Protein AF-A0A6B1DH30-F1 (afdb_monomer)

Secondary structure (DSSP, 8-state):
-PPP-HHHHHHHHHHHHHHHHHHHHHHHHHHHHT-HHHHHHHHHHHHTT----------------SS--------------------------HHHHHHHHHTT-----------

Sequence (115 aa):
MPRADPAGDTLMDDQIMTRLARELAEAIGGAVSHNPGVEACREKARAAGYELRVSLEAEIGFGSRQGEVEEHDDGGAAQLAVTEPPVSPLEITPNDRRFLRALRIAAEEPAHPAE

Radius of gyration: 24.27 Å; Cα contacts (8 Å, |Δi|>4): 17; chains: 1; bounding box: 74×49×51 Å

Solvent-accessible surface area (backbone atoms only — not comparable to full-atom values): 7906 Å² total; per-residue (Å²): 131,88,78,81,60,70,72,63,56,56,59,51,50,52,52,52,50,53,51,50,48,50,54,51,52,51,51,49,54,51,53,54,73,70,29,68,68,54,53,54,50,40,50,52,33,43,76,73,74,40,89,72,82,89,82,86,88,79,90,80,87,84,79,83,88,78,82,73,96,67,88,76,89,72,89,82,74,90,72,92,62,99,62,89,70,83,85,68,78,81,80,81,46,79,64,51,60,51,51,34,56,74,69,68,56,74,87,74,75,83,81,72,81,85,127

Mean predicted aligned error: 18.72 Å

Foldseek 3Di:
DDDDDPVVVVVVVVVVQVVVVVVVVVVVVVCLVPPVVNVVVQVVCVVVVHHDDDDDDDDDDDDDPPDDPDDPPPDDDPDPDPDDD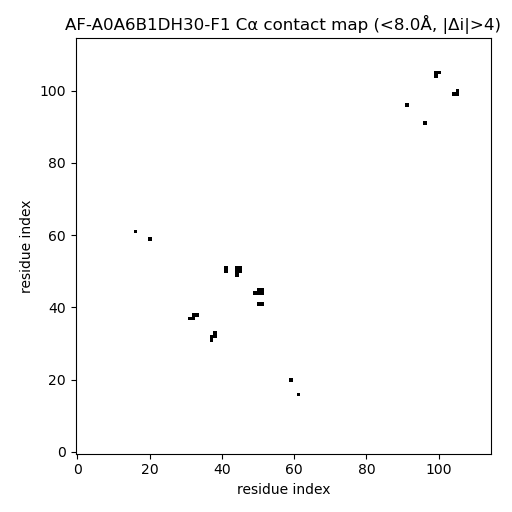PPDPDDQDPVNVVVCVVVVNDPDDPPDPDD

pLDDT: mean 71.81, std 17.26, range [39.0, 94.12]

Structure 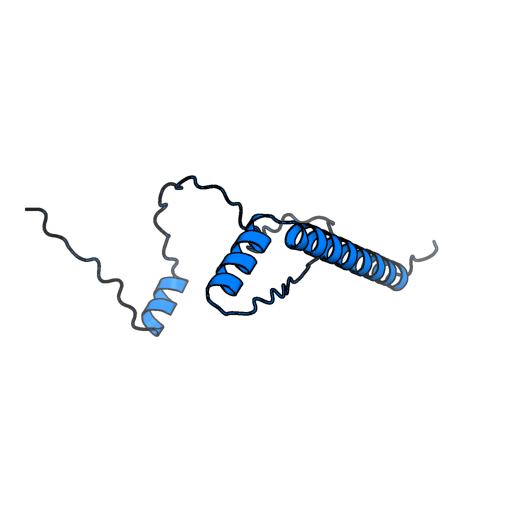(mmCIF, N/CA/C/O backbone):
data_AF-A0A6B1DH30-F1
#
_entry.id   AF-A0A6B1DH30-F1
#
loop_
_atom_site.group_PDB
_atom_site.id
_atom_site.type_symbol
_atom_site.label_atom_id
_atom_site.label_alt_id
_atom_site.label_comp_id
_atom_site.label_asym_id
_atom_site.label_entity_id
_atom_site.label_seq_id
_atom_site.pdbx_PDB_ins_code
_atom_site.Cartn_x
_atom_site.Cartn_y
_atom_site.Cartn_z
_atom_site.occupancy
_atom_site.B_iso_or_equiv
_atom_site.auth_seq_id
_atom_site.auth_comp_id
_atom_site.auth_asym_id
_atom_site.auth_atom_id
_atom_site.pdbx_PDB_model_num
ATOM 1 N N . MET A 1 1 ? 37.947 0.600 -31.479 1.00 45.50 1 MET A N 1
ATOM 2 C CA . MET A 1 1 ? 36.600 0.330 -30.942 1.00 45.50 1 MET A CA 1
ATOM 3 C C . MET A 1 1 ? 36.718 0.314 -29.422 1.00 45.50 1 MET A C 1
ATOM 5 O O . MET A 1 1 ? 37.262 -0.660 -28.911 1.00 45.50 1 MET A O 1
ATOM 9 N N . PRO A 1 2 ? 36.370 1.395 -28.703 1.00 54.56 2 PRO A N 1
ATOM 10 C CA . PRO A 1 2 ? 36.304 1.341 -27.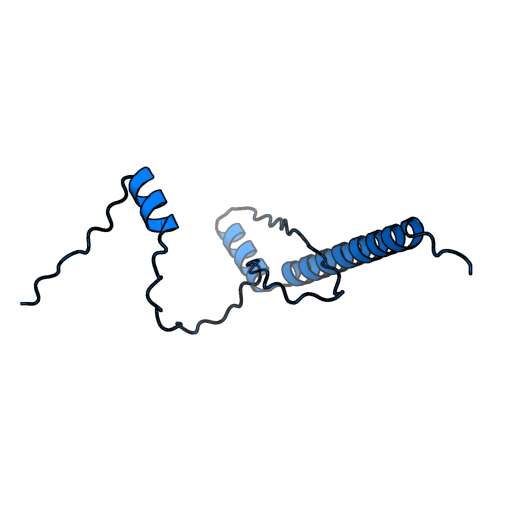244 1.00 54.56 2 PRO A CA 1
ATOM 11 C C . PRO A 1 2 ? 35.193 0.355 -26.853 1.00 54.56 2 PRO A C 1
ATOM 13 O O . PRO A 1 2 ? 34.079 0.449 -27.365 1.00 54.56 2 PRO A O 1
ATOM 16 N N . ARG A 1 3 ? 35.523 -0.644 -26.028 1.00 56.41 3 ARG A N 1
ATOM 17 C CA . ARG A 1 3 ? 34.533 -1.559 -25.448 1.00 56.41 3 ARG A CA 1
ATOM 18 C C . ARG A 1 3 ? 33.706 -0.732 -24.467 1.00 56.41 3 ARG A C 1
ATOM 20 O O . ARG A 1 3 ? 34.285 -0.144 -23.562 1.00 56.41 3 ARG A O 1
ATOM 27 N N . ALA A 1 4 ? 32.396 -0.643 -24.683 1.00 61.25 4 ALA A N 1
ATOM 28 C CA . ALA A 1 4 ? 31.485 -0.145 -23.662 1.00 61.25 4 ALA A CA 1
ATOM 29 C C . ALA A 1 4 ? 31.618 -1.070 -22.446 1.00 61.25 4 ALA A C 1
ATOM 31 O O . ALA A 1 4 ? 31.466 -2.286 -22.586 1.00 61.25 4 ALA A O 1
ATOM 32 N N . ASP A 1 5 ? 31.994 -0.514 -21.297 1.00 58.72 5 ASP A N 1
ATOM 33 C CA . ASP A 1 5 ? 32.088 -1.267 -20.052 1.00 58.72 5 ASP A CA 1
ATOM 34 C C . ASP A 1 5 ? 30.668 -1.619 -19.585 1.00 58.72 5 ASP A C 1
ATOM 36 O O . ASP A 1 5 ? 29.914 -0.713 -19.222 1.00 58.72 5 ASP A O 1
ATOM 40 N N . PRO A 1 6 ? 30.279 -2.908 -19.553 1.00 59.75 6 PRO A N 1
ATOM 41 C CA . PRO A 1 6 ? 28.915 -3.306 -19.196 1.00 59.75 6 PRO A CA 1
ATOM 42 C C . PRO A 1 6 ? 28.568 -2.960 -17.741 1.00 59.75 6 PRO A C 1
ATOM 44 O O . PRO A 1 6 ? 27.405 -2.780 -17.411 1.00 59.75 6 PRO A O 1
ATOM 47 N N . ALA A 1 7 ? 29.574 -2.810 -16.873 1.00 59.66 7 ALA A N 1
ATOM 48 C CA . ALA A 1 7 ? 29.378 -2.445 -15.472 1.00 59.66 7 ALA A CA 1
ATOM 49 C C . ALA A 1 7 ? 28.939 -0.981 -15.272 1.00 59.66 7 ALA A C 1
ATOM 51 O O . ALA A 1 7 ? 28.325 -0.668 -14.256 1.00 59.66 7 ALA A O 1
ATOM 52 N N . GLY A 1 8 ? 29.260 -0.084 -16.213 1.00 60.47 8 GLY A N 1
ATOM 53 C CA . GLY A 1 8 ? 28.855 1.323 -16.130 1.00 60.47 8 GLY A CA 1
ATOM 54 C C . GLY A 1 8 ? 27.372 1.535 -16.438 1.00 60.47 8 GLY A C 1
ATOM 55 O O . GLY A 1 8 ? 26.738 2.379 -15.814 1.00 60.47 8 GLY A O 1
ATOM 56 N N . ASP A 1 9 ? 26.828 0.734 -17.354 1.00 62.56 9 ASP A N 1
ATOM 57 C CA . ASP A 1 9 ? 25.444 0.831 -17.836 1.00 62.56 9 ASP A CA 1
ATOM 58 C C . ASP A 1 9 ? 24.455 0.307 -16.780 1.00 62.56 9 ASP A C 1
ATOM 60 O O . ASP A 1 9 ? 23.525 1.001 -16.377 1.00 62.56 9 ASP A O 1
ATOM 64 N N . THR A 1 10 ? 24.744 -0.862 -16.194 1.00 66.25 10 THR A N 1
ATOM 65 C CA . THR A 1 10 ? 23.884 -1.486 -15.172 1.00 66.25 10 THR A CA 1
ATOM 66 C C . THR A 1 10 ? 23.778 -0.648 -13.894 1.00 66.25 10 THR A C 1
ATOM 68 O O . THR A 1 10 ? 22.713 -0.554 -13.291 1.00 66.25 10 THR A O 1
ATOM 71 N N . LEU A 1 11 ? 24.865 0.019 -13.487 1.00 68.44 11 LEU A N 1
ATOM 72 C CA . LEU A 1 11 ? 24.860 0.874 -12.295 1.00 68.44 11 LEU A CA 1
ATOM 73 C C . LEU A 1 11 ? 24.052 2.168 -12.503 1.00 68.44 11 LEU A C 1
ATOM 75 O O . LEU A 1 11 ? 23.586 2.776 -11.536 1.00 68.44 11 LEU A O 1
ATOM 79 N N . MET A 1 12 ? 23.936 2.630 -13.752 1.00 69.69 12 MET A N 1
ATOM 80 C CA . MET A 1 12 ? 23.103 3.773 -14.127 1.00 69.69 12 MET A CA 1
ATOM 81 C C . MET A 1 12 ? 21.627 3.382 -14.181 1.00 69.69 12 MET A C 1
ATOM 83 O O . MET A 1 12 ? 20.800 4.127 -13.651 1.00 69.69 12 MET A O 1
ATOM 87 N N . ASP A 1 13 ? 21.311 2.198 -14.701 1.00 80.31 13 ASP A N 1
ATOM 88 C CA . ASP A 1 13 ? 19.953 1.654 -14.677 1.00 80.31 13 ASP A CA 1
ATOM 89 C C . ASP A 1 13 ? 19.441 1.468 -13.243 1.00 80.31 13 ASP A C 1
ATOM 91 O O . ASP A 1 13 ? 18.360 1.956 -12.916 1.00 80.31 13 ASP A O 1
ATOM 95 N N . ASP A 1 14 ? 20.242 0.893 -12.340 1.00 82.81 14 ASP A N 1
ATOM 96 C CA . ASP A 1 14 ? 19.866 0.727 -10.927 1.00 82.81 14 ASP A CA 1
ATOM 97 C C . ASP A 1 14 ? 19.536 2.060 -10.234 1.00 82.81 14 ASP A C 1
ATOM 99 O O . ASP A 1 14 ? 18.581 2.161 -9.454 1.00 82.81 14 ASP A O 1
ATOM 103 N N . GLN A 1 15 ? 20.295 3.119 -10.531 1.00 85.88 15 GLN A N 1
ATOM 104 C CA . GLN A 1 15 ? 20.036 4.455 -9.984 1.00 85.88 15 GLN A CA 1
ATOM 105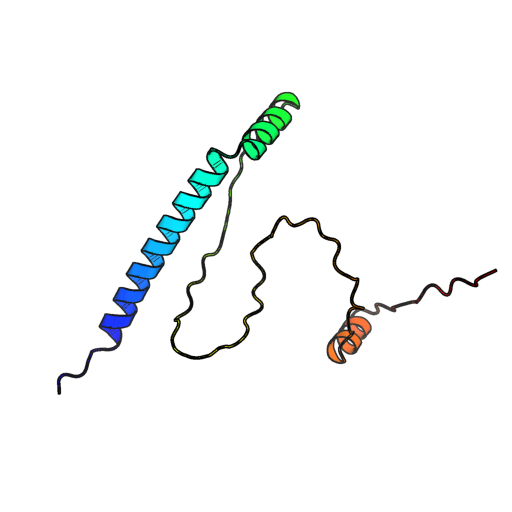 C C . GLN A 1 15 ? 18.730 5.052 -10.517 1.00 85.88 15 GLN A C 1
ATOM 107 O O . GLN A 1 15 ? 17.983 5.681 -9.759 1.00 85.88 15 GLN A O 1
ATOM 112 N N . ILE A 1 16 ? 18.435 4.851 -11.802 1.00 87.50 16 ILE A N 1
ATOM 113 C CA . ILE A 1 16 ? 17.182 5.297 -12.419 1.00 87.50 16 ILE A CA 1
ATOM 114 C C . ILE A 1 16 ? 15.999 4.518 -11.835 1.00 87.50 16 ILE A C 1
ATOM 116 O O . ILE A 1 16 ? 15.011 5.135 -11.436 1.00 87.50 16 ILE A O 1
ATOM 120 N N . MET A 1 17 ? 16.115 3.195 -11.711 1.00 87.31 17 MET A N 1
ATOM 121 C CA . MET A 1 17 ? 15.089 2.327 -11.124 1.00 87.31 17 MET A CA 1
ATOM 122 C C . MET A 1 17 ? 14.800 2.706 -9.670 1.00 87.31 17 MET A C 1
ATOM 124 O O . MET A 1 17 ? 13.649 2.924 -9.298 1.00 87.31 17 MET A O 1
ATOM 128 N N . THR A 1 18 ? 15.842 2.902 -8.861 1.00 88.06 18 THR A N 1
ATOM 129 C CA . THR A 1 18 ? 15.690 3.337 -7.463 1.00 88.06 18 THR A CA 1
ATOM 130 C C . THR A 1 18 ? 14.972 4.684 -7.368 1.00 88.06 18 THR A C 1
ATOM 132 O O . THR A 1 18 ? 14.090 4.879 -6.526 1.00 88.06 18 THR A O 1
ATOM 135 N N . ARG A 1 19 ? 15.322 5.631 -8.247 1.00 89.81 19 ARG A N 1
ATOM 136 C CA . ARG A 1 19 ? 14.662 6.936 -8.295 1.00 89.81 19 ARG A CA 1
ATOM 137 C C . ARG A 1 19 ? 13.189 6.806 -8.677 1.00 89.81 19 ARG A C 1
ATOM 139 O O . ARG A 1 19 ? 12.353 7.430 -8.027 1.00 89.81 19 ARG A O 1
ATOM 146 N N . LEU A 1 20 ? 12.879 5.997 -9.687 1.00 89.31 20 LEU A N 1
ATOM 147 C CA . LEU A 1 20 ? 11.516 5.786 -10.161 1.00 89.31 20 LEU A CA 1
ATOM 148 C C . LEU A 1 20 ? 10.651 5.083 -9.106 1.00 89.31 20 LEU A C 1
ATOM 150 O O . LEU A 1 20 ? 9.512 5.488 -8.893 1.00 89.31 20 LEU A O 1
ATOM 154 N N . ALA A 1 21 ? 11.201 4.098 -8.387 1.00 88.56 21 ALA A N 1
ATOM 155 C CA . ALA A 1 21 ? 10.501 3.445 -7.278 1.00 88.56 21 ALA A CA 1
ATOM 156 C C . ALA A 1 21 ? 10.138 4.453 -6.193 1.00 88.56 21 ALA A C 1
ATOM 158 O O . ALA A 1 21 ? 9.009 4.467 -5.708 1.00 88.56 21 ALA A O 1
ATOM 159 N N . ARG A 1 22 ? 11.079 5.332 -5.836 1.00 89.00 22 ARG A N 1
ATOM 160 C CA . ARG A 1 22 ? 10.827 6.371 -4.840 1.00 89.00 22 ARG A CA 1
ATOM 161 C C . ARG A 1 22 ? 9.753 7.357 -5.297 1.00 89.00 22 ARG A C 1
ATOM 163 O O . ARG A 1 22 ? 8.866 7.672 -4.513 1.00 89.00 22 ARG A O 1
ATOM 170 N N . GLU A 1 23 ? 9.826 7.833 -6.539 1.00 91.06 23 GLU A N 1
ATOM 171 C CA . GLU A 1 23 ? 8.823 8.750 -7.098 1.00 91.06 23 GLU A CA 1
ATOM 172 C C . GLU A 1 23 ? 7.428 8.099 -7.131 1.00 91.06 23 GLU A C 1
ATOM 174 O O . GLU A 1 23 ? 6.442 8.736 -6.760 1.00 91.06 23 GLU A O 1
ATOM 179 N N . LEU A 1 24 ? 7.339 6.811 -7.480 1.00 89.06 24 LEU A N 1
ATOM 180 C CA . LEU A 1 24 ? 6.084 6.061 -7.443 1.00 89.06 24 LEU A CA 1
ATOM 181 C C . LEU A 1 24 ? 5.551 5.896 -6.012 1.00 89.06 24 LEU A C 1
ATOM 183 O O . LEU A 1 24 ? 4.369 6.136 -5.768 1.00 89.06 24 LEU A O 1
ATOM 187 N N . ALA A 1 25 ? 6.409 5.531 -5.058 1.00 86.38 25 ALA A N 1
ATOM 188 C CA . ALA A 1 25 ? 6.030 5.398 -3.653 1.00 86.38 25 ALA A CA 1
ATOM 189 C C . ALA A 1 25 ? 5.509 6.723 -3.071 1.00 86.38 25 ALA A C 1
ATOM 191 O O . ALA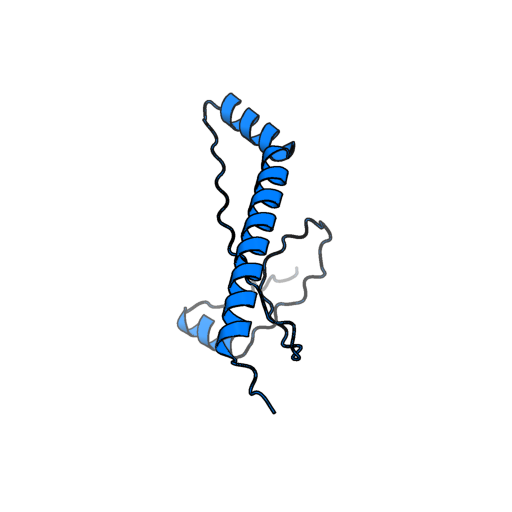 A 1 25 ? 4.494 6.739 -2.373 1.00 86.38 25 ALA A O 1
ATOM 192 N N . GLU A 1 26 ? 6.159 7.843 -3.395 1.00 87.81 26 GLU A N 1
ATOM 193 C CA . GLU A 1 26 ? 5.713 9.176 -2.985 1.00 87.81 26 GLU A CA 1
ATOM 194 C C . GLU A 1 26 ? 4.362 9.540 -3.617 1.00 87.81 26 GLU A C 1
ATOM 196 O O . GLU A 1 26 ? 3.461 10.006 -2.917 1.00 87.81 26 GLU A O 1
ATOM 201 N N . ALA A 1 27 ? 4.176 9.258 -4.910 1.00 89.75 27 ALA A 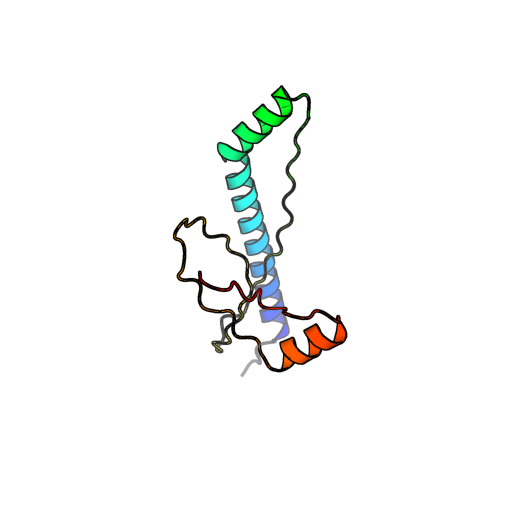N 1
ATOM 202 C CA . ALA A 1 27 ? 2.910 9.494 -5.598 1.00 89.75 27 ALA A CA 1
ATOM 203 C C . ALA A 1 27 ? 1.757 8.673 -4.994 1.00 89.75 27 ALA A C 1
ATOM 205 O O . ALA A 1 27 ? 0.671 9.212 -4.774 1.00 89.75 27 ALA A O 1
ATOM 206 N N . ILE A 1 28 ? 1.991 7.396 -4.672 1.00 87.31 28 ILE A N 1
ATOM 207 C CA . ILE A 1 28 ? 1.001 6.533 -4.013 1.00 87.31 28 ILE A CA 1
ATOM 208 C C . ILE A 1 28 ? 0.693 7.051 -2.606 1.00 87.31 28 ILE A C 1
ATOM 210 O O . ILE A 1 28 ? -0.477 7.198 -2.252 1.00 87.31 28 ILE A O 1
ATOM 214 N N . GLY A 1 29 ? 1.715 7.387 -1.812 1.00 85.62 29 GLY A N 1
ATOM 215 C CA . GLY A 1 29 ? 1.523 7.970 -0.482 1.00 85.62 29 GLY A CA 1
ATOM 216 C C . GLY A 1 29 ? 0.713 9.271 -0.533 1.00 85.62 29 GLY A C 1
ATOM 217 O O . GLY A 1 29 ? -0.222 9.464 0.251 1.00 85.62 29 GLY A O 1
ATOM 218 N N . GLY A 1 30 ? 1.000 10.132 -1.510 1.00 86.25 30 GLY A N 1
ATOM 219 C CA . GLY A 1 30 ? 0.225 11.337 -1.797 1.00 86.25 30 GLY A CA 1
ATOM 220 C C . GLY A 1 30 ? -1.229 11.025 -2.161 1.00 86.25 30 GLY A C 1
ATOM 221 O O . GLY A 1 30 ? -2.149 11.591 -1.576 1.00 86.25 30 GLY A O 1
ATOM 222 N N . ALA A 1 31 ? -1.461 10.083 -3.072 1.00 87.44 31 ALA A N 1
ATOM 223 C CA . ALA A 1 31 ? -2.805 9.705 -3.500 1.00 87.44 31 ALA A CA 1
ATOM 224 C C . ALA A 1 31 ? -3.649 9.112 -2.357 1.00 87.44 31 ALA A C 1
ATOM 226 O O . ALA A 1 31 ? -4.817 9.467 -2.207 1.00 87.44 31 ALA A O 1
ATOM 227 N N . VAL A 1 32 ? -3.061 8.243 -1.529 1.00 85.69 32 VAL A N 1
ATOM 228 C CA . VAL A 1 32 ? -3.738 7.598 -0.391 1.00 85.69 32 VAL A CA 1
ATOM 229 C C . VAL A 1 32 ? -4.038 8.603 0.723 1.00 85.69 32 VAL A C 1
ATOM 231 O O . VAL A 1 32 ? -5.135 8.585 1.278 1.00 85.69 32 VAL A O 1
ATOM 234 N N . SER A 1 33 ? -3.103 9.507 1.032 1.00 82.69 33 SER A N 1
ATOM 235 C CA . SER A 1 33 ? -3.283 10.525 2.083 1.00 82.69 33 SER A CA 1
ATOM 236 C C . SER A 1 33 ? -4.378 11.547 1.772 1.00 82.69 33 SER A C 1
ATOM 238 O O . SER A 1 33 ? -5.013 12.044 2.696 1.00 82.69 33 SER A O 1
ATOM 240 N N . HIS A 1 34 ? -4.638 11.827 0.493 1.00 82.50 34 HIS A N 1
ATOM 241 C CA . HIS A 1 34 ? -5.718 12.722 0.063 1.00 82.50 34 HIS A CA 1
ATOM 242 C C . HIS A 1 34 ? -6.987 11.967 -0.356 1.00 82.50 34 HIS A C 1
ATOM 244 O O . HIS A 1 34 ? -7.932 12.577 -0.861 1.00 82.50 34 HIS A O 1
ATOM 250 N N . ASN A 1 35 ? -7.030 10.642 -0.182 1.00 88.25 35 ASN A N 1
ATOM 251 C CA . ASN A 1 35 ? -8.169 9.855 -0.620 1.00 88.25 35 ASN A CA 1
ATOM 252 C C . ASN A 1 35 ? -9.360 10.035 0.346 1.00 88.25 35 ASN A C 1
ATOM 254 O O . ASN A 1 35 ? -9.258 9.675 1.524 1.00 88.25 35 ASN A O 1
ATOM 258 N N . PRO A 1 36 ? -10.525 10.510 -0.133 1.00 87.12 36 PRO A N 1
ATOM 259 C CA . PRO A 1 36 ? -11.684 10.748 0.728 1.00 87.12 36 PRO A CA 1
ATOM 260 C C . PRO A 1 36 ? -12.241 9.460 1.357 1.00 87.12 36 PRO A C 1
ATOM 262 O O . PRO A 1 36 ? -12.836 9.506 2.432 1.00 87.12 36 PRO A O 1
ATOM 265 N N . GLY A 1 37 ? -12.033 8.298 0.728 1.00 89.06 37 GLY A N 1
ATOM 266 C CA . GLY A 1 37 ? -12.426 7.004 1.284 1.00 89.06 37 GLY A CA 1
ATOM 267 C C . GLY A 1 37 ? -11.593 6.608 2.505 1.00 89.06 37 GLY A C 1
ATOM 268 O O . GLY A 1 37 ? -12.145 6.120 3.492 1.00 89.06 37 GLY A O 1
ATOM 269 N N . VAL A 1 38 ? -10.284 6.874 2.472 1.00 86.75 38 VAL A N 1
ATOM 270 C CA . VAL A 1 38 ? -9.368 6.611 3.596 1.00 86.75 38 VAL A CA 1
ATOM 271 C C . VAL A 1 38 ? -9.702 7.517 4.780 1.00 86.75 38 VAL A C 1
ATOM 273 O O . VAL A 1 38 ? -9.800 7.038 5.910 1.00 86.75 38 VAL A O 1
ATOM 276 N N . GLU A 1 39 ? -9.965 8.799 4.522 1.00 84.44 39 GLU A N 1
ATOM 277 C CA . GLU A 1 39 ? -10.420 9.763 5.531 1.00 84.44 39 GLU A CA 1
ATOM 278 C C . GLU A 1 39 ? -11.740 9.337 6.189 1.00 84.44 39 GLU A C 1
ATOM 280 O O . GLU A 1 39 ? -11.822 9.248 7.417 1.00 84.44 39 GLU A O 1
ATOM 285 N N . ALA A 1 40 ? -12.750 8.976 5.391 1.00 89.12 40 ALA A N 1
ATOM 286 C CA . ALA A 1 40 ? -14.037 8.513 5.909 1.00 89.12 40 ALA A CA 1
ATOM 287 C C . ALA A 1 40 ? -13.901 7.226 6.739 1.00 89.12 40 ALA A C 1
ATOM 289 O O . ALA A 1 40 ? -14.580 7.053 7.753 1.00 89.12 40 ALA A O 1
ATOM 290 N N . CYS A 1 41 ? -13.018 6.310 6.336 1.00 87.62 41 CYS A N 1
ATOM 291 C CA . CYS A 1 41 ? -12.750 5.090 7.093 1.00 87.62 41 CYS A CA 1
ATOM 292 C C . CYS A 1 41 ? -12.032 5.392 8.418 1.00 87.62 41 CYS A C 1
ATOM 294 O O . CYS A 1 41 ? -12.384 4.830 9.458 1.00 87.62 41 CYS A O 1
ATOM 296 N N . ARG A 1 42 ? -11.080 6.331 8.408 1.00 87.69 42 ARG A N 1
ATOM 297 C CA . ARG A 1 42 ? -10.383 6.808 9.609 1.00 87.69 42 ARG A CA 1
ATOM 298 C C . ARG A 1 42 ? -11.333 7.481 10.593 1.00 87.69 42 ARG A C 1
ATOM 300 O O . ARG A 1 42 ? -11.228 7.252 11.795 1.00 87.69 42 ARG A O 1
ATOM 307 N N . GLU A 1 43 ? -12.280 8.273 10.102 1.00 86.44 43 GLU A N 1
ATOM 308 C CA . GLU A 1 43 ? -13.285 8.916 10.946 1.00 86.44 43 GLU A CA 1
ATOM 309 C C . GLU A 1 43 ? -14.277 7.909 11.538 1.00 86.44 43 GLU A C 1
ATOM 311 O O . GLU A 1 43 ? -14.577 7.984 12.728 1.00 86.44 43 GLU A O 1
ATOM 316 N N . LYS A 1 44 ? -14.702 6.901 10.765 1.00 89.25 44 LYS A N 1
ATOM 317 C CA . LYS A 1 44 ? -15.504 5.779 11.284 1.00 89.25 44 LYS A CA 1
ATOM 318 C C . LYS A 1 44 ? -14.770 5.002 12.378 1.00 89.25 44 LYS A C 1
ATOM 320 O O . LYS A 1 44 ? -15.371 4.695 13.404 1.00 89.25 44 LYS A O 1
ATOM 325 N N . ALA A 1 45 ? -13.479 4.720 12.190 1.00 89.94 45 ALA A N 1
ATOM 326 C CA . ALA A 1 45 ? -12.660 4.070 13.212 1.00 89.94 45 ALA A CA 1
ATOM 327 C C . ALA A 1 45 ? -12.573 4.924 14.488 1.00 89.94 45 ALA A C 1
ATOM 329 O O . ALA A 1 45 ? -12.801 4.409 15.583 1.00 89.94 45 ALA A O 1
ATOM 330 N N . ARG A 1 46 ? -12.362 6.241 14.346 1.00 89.62 46 ARG A N 1
ATOM 331 C CA . ARG A 1 46 ? -12.345 7.186 15.473 1.00 89.62 46 ARG A CA 1
ATOM 332 C C . ARG A 1 46 ? -13.690 7.256 16.195 1.00 89.62 46 ARG A C 1
ATOM 334 O O . ARG A 1 46 ? -13.712 7.265 17.421 1.00 89.62 46 ARG A O 1
ATOM 341 N N . ALA A 1 47 ? -14.802 7.276 15.461 1.00 91.44 47 ALA A N 1
ATOM 342 C CA . ALA A 1 47 ? -16.149 7.266 16.034 1.00 91.44 47 ALA A CA 1
ATOM 343 C C . ALA A 1 47 ? -16.434 5.979 16.826 1.00 91.44 47 ALA A C 1
ATOM 345 O O . ALA A 1 47 ? -17.162 6.009 17.815 1.00 91.44 47 ALA A O 1
ATOM 346 N N . ALA A 1 48 ? -15.813 4.867 16.431 1.00 91.62 48 ALA A N 1
ATOM 347 C CA . ALA A 1 48 ? -15.838 3.609 17.168 1.00 91.62 48 ALA A CA 1
ATOM 348 C C . ALA A 1 48 ? -14.815 3.545 18.327 1.00 91.62 48 ALA A C 1
ATOM 350 O O . ALA A 1 48 ? -14.735 2.527 19.007 1.00 91.62 48 ALA A O 1
ATOM 351 N N . GLY A 1 49 ? -14.054 4.619 18.578 1.00 94.12 49 GLY A N 1
ATOM 352 C CA . GLY A 1 49 ? -13.066 4.702 19.659 1.00 94.12 49 GLY A CA 1
ATOM 353 C C . GLY A 1 49 ? -11.685 4.130 19.320 1.00 94.12 49 GLY A C 1
ATOM 354 O O . GLY A 1 49 ? -10.873 3.955 20.226 1.00 94.12 49 GLY A O 1
ATOM 355 N N . TYR A 1 50 ? -11.401 3.849 18.045 1.00 91.00 50 TYR A N 1
ATOM 356 C CA . TYR A 1 50 ? -10.117 3.314 17.583 1.00 91.00 50 TYR A CA 1
ATOM 357 C C . TYR A 1 50 ? -9.259 4.381 16.893 1.00 91.00 50 TYR A C 1
ATOM 359 O O . TYR A 1 50 ? -9.754 5.226 16.147 1.00 91.00 50 TYR A O 1
ATOM 367 N N . GLU A 1 51 ? -7.943 4.300 17.084 1.00 84.19 51 GLU A N 1
ATOM 368 C CA . GLU A 1 51 ? -6.968 5.062 16.306 1.00 84.19 51 GLU A CA 1
ATOM 369 C C . GLU A 1 51 ? -6.528 4.234 15.090 1.00 84.19 51 GLU A C 1
ATOM 371 O O . GLU A 1 51 ? -5.907 3.181 15.232 1.00 84.19 51 GLU A O 1
ATOM 376 N N . LEU A 1 52 ? -6.880 4.686 13.882 1.00 82.25 52 LEU A N 1
ATOM 377 C CA . LEU A 1 52 ? -6.522 3.995 12.641 1.00 82.25 52 LEU A CA 1
ATOM 378 C C . LEU A 1 52 ? -5.206 4.538 12.076 1.00 82.25 52 LEU A C 1
ATOM 380 O O . LEU A 1 52 ? -5.126 5.706 11.688 1.00 82.25 52 LEU A O 1
ATOM 384 N N . ARG A 1 53 ? -4.211 3.654 11.948 1.00 81.31 53 ARG A N 1
ATOM 385 C CA . ARG A 1 53 ? -2.956 3.891 11.224 1.00 81.31 53 ARG A CA 1
ATOM 386 C C . ARG A 1 53 ? -2.918 3.007 9.979 1.00 81.31 53 ARG A C 1
ATOM 388 O O . ARG A 1 53 ? -3.101 1.800 10.086 1.00 81.31 53 ARG A O 1
ATOM 395 N N . VAL A 1 54 ? -2.673 3.607 8.818 1.00 76.75 54 VAL A N 1
ATOM 396 C CA . VAL A 1 54 ? -2.540 2.891 7.542 1.00 76.75 54 VAL A CA 1
ATOM 397 C C . VAL A 1 54 ? -1.070 2.904 7.137 1.00 76.75 54 VAL A C 1
ATOM 399 O O . VAL A 1 54 ? -0.482 3.976 7.000 1.00 76.75 54 VAL A O 1
ATOM 402 N N . SER A 1 55 ? -0.493 1.718 6.966 1.00 76.88 55 SER A N 1
ATOM 403 C CA . SER A 1 55 ? 0.846 1.508 6.409 1.00 76.88 55 SER A CA 1
ATOM 404 C C . SER A 1 55 ? 0.688 0.708 5.120 1.00 76.88 55 SER A C 1
ATOM 406 O O . SER A 1 55 ? -0.056 -0.270 5.111 1.00 76.88 55 SER A O 1
ATOM 408 N N . LEU A 1 56 ? 1.347 1.130 4.041 1.00 75.81 56 LEU A N 1
ATOM 409 C CA . LEU A 1 56 ? 1.327 0.429 2.759 1.00 75.81 56 LEU A CA 1
ATOM 410 C C . LEU A 1 56 ? 2.735 -0.085 2.462 1.00 75.81 56 LEU A C 1
ATOM 412 O O . LEU A 1 56 ? 3.665 0.709 2.334 1.00 75.81 56 LEU A O 1
ATOM 416 N N . GLU A 1 57 ? 2.870 -1.400 2.357 1.00 73.44 57 GLU A N 1
ATOM 417 C CA . GLU A 1 57 ? 4.060 -2.059 1.827 1.00 73.44 57 GLU A CA 1
ATOM 418 C C . GLU A 1 57 ? 3.719 -2.496 0.403 1.00 73.44 57 GLU A C 1
ATOM 420 O O . GLU A 1 57 ? 2.773 -3.253 0.191 1.00 73.44 57 GLU A O 1
ATOM 425 N N . ALA A 1 58 ? 4.427 -1.943 -0.577 1.00 72.56 58 ALA A N 1
ATOM 426 C CA . ALA A 1 58 ? 4.270 -2.289 -1.981 1.00 72.56 58 ALA A CA 1
ATOM 427 C C . ALA A 1 58 ? 5.657 -2.563 -2.563 1.00 72.56 58 ALA A C 1
ATOM 429 O O . ALA A 1 58 ? 6.560 -1.734 -2.428 1.00 72.56 58 ALA A O 1
ATOM 430 N N . GLU A 1 59 ? 5.826 -3.726 -3.187 1.00 78.62 59 GLU A N 1
ATOM 431 C CA . GLU A 1 59 ? 7.036 -4.066 -3.932 1.00 78.62 59 GLU A CA 1
ATOM 432 C C . GLU A 1 59 ? 6.932 -3.489 -5.349 1.00 78.62 59 GLU A C 1
ATOM 434 O O . GLU A 1 59 ? 5.893 -3.592 -6.000 1.00 78.62 59 GLU A O 1
ATOM 439 N N . ILE A 1 60 ? 7.995 -2.830 -5.816 1.00 79.25 60 ILE A N 1
ATOM 440 C CA . ILE A 1 60 ? 8.031 -2.179 -7.131 1.00 79.25 60 ILE A CA 1
ATOM 441 C C . ILE A 1 60 ? 9.087 -2.893 -7.972 1.00 79.25 60 ILE A C 1
ATOM 443 O O . ILE A 1 60 ? 10.284 -2.677 -7.787 1.00 79.25 60 ILE A O 1
ATOM 447 N N . GLY A 1 61 ? 8.634 -3.754 -8.883 1.00 80.69 61 GLY A N 1
ATOM 448 C CA . GLY A 1 61 ? 9.490 -4.437 -9.849 1.00 80.69 61 GLY A CA 1
ATOM 449 C C . GLY A 1 61 ? 9.691 -3.609 -11.119 1.00 80.69 61 GLY A C 1
ATOM 450 O O . GLY A 1 61 ? 8.736 -3.074 -11.681 1.00 80.69 61 GLY A O 1
ATOM 451 N N . PHE A 1 62 ? 10.932 -3.532 -11.599 1.00 81.12 62 PHE A N 1
ATOM 452 C CA . PHE A 1 62 ? 11.267 -2.950 -12.900 1.00 81.12 62 PHE A CA 1
ATOM 453 C C . PHE A 1 62 ? 11.822 -4.041 -13.818 1.00 81.12 62 PHE A C 1
ATOM 455 O O . PHE A 1 62 ? 12.776 -4.725 -13.459 1.00 81.12 62 PHE A O 1
ATOM 462 N N . GLY A 1 63 ? 11.226 -4.202 -15.001 1.00 81.00 63 GLY A N 1
ATOM 463 C CA . GLY A 1 63 ? 11.698 -5.123 -16.037 1.00 81.00 63 GLY A CA 1
ATOM 464 C C . GLY A 1 63 ? 12.313 -4.377 -17.222 1.00 81.00 63 GLY A C 1
ATOM 465 O O . GLY A 1 63 ? 11.762 -3.373 -17.685 1.00 81.00 63 GLY A O 1
ATOM 466 N N . SER A 1 64 ? 13.441 -4.869 -17.739 1.00 76.81 64 SER A N 1
ATOM 467 C CA . SER A 1 64 ? 14.060 -4.331 -18.955 1.00 76.81 64 SER A CA 1
ATOM 468 C C . SER A 1 64 ? 13.176 -4.602 -20.170 1.00 76.81 64 SER A C 1
ATOM 470 O O . SER A 1 64 ? 12.814 -5.737 -20.456 1.00 76.81 64 SER A O 1
ATOM 472 N N . ARG A 1 65 ? 12.864 -3.561 -20.949 1.00 69.81 65 ARG A N 1
ATOM 473 C CA . ARG A 1 65 ? 12.005 -3.662 -22.147 1.00 69.81 65 ARG A CA 1
ATOM 474 C C . ARG A 1 65 ? 12.728 -4.244 -23.375 1.00 69.81 65 ARG A C 1
ATOM 476 O O . ARG A 1 65 ? 12.284 -4.056 -24.507 1.00 69.81 65 ARG A O 1
ATOM 483 N N . GLN A 1 66 ? 13.865 -4.908 -23.186 1.00 53.84 66 GLN A N 1
ATOM 484 C CA . GLN A 1 66 ? 14.619 -5.508 -24.282 1.00 53.84 66 GLN A CA 1
ATOM 485 C C . GLN A 1 66 ? 14.091 -6.912 -24.571 1.00 53.84 66 GLN A C 1
ATOM 487 O O . GLN A 1 66 ? 14.621 -7.901 -24.092 1.00 53.84 66 GLN A O 1
ATOM 492 N N . GLY A 1 67 ? 13.047 -6.945 -25.400 1.00 52.88 67 GLY A N 1
ATOM 493 C CA . GLY A 1 67 ? 12.826 -8.013 -26.367 1.00 52.88 67 GLY A CA 1
ATOM 494 C C . GLY A 1 67 ? 12.609 -9.415 -25.817 1.00 52.88 67 GLY A C 1
ATOM 495 O O . GLY A 1 67 ? 13.332 -10.306 -26.222 1.00 52.88 67 GLY A O 1
ATOM 496 N N . GLU A 1 68 ? 11.567 -9.621 -25.020 1.00 41.34 68 GLU A N 1
ATOM 497 C C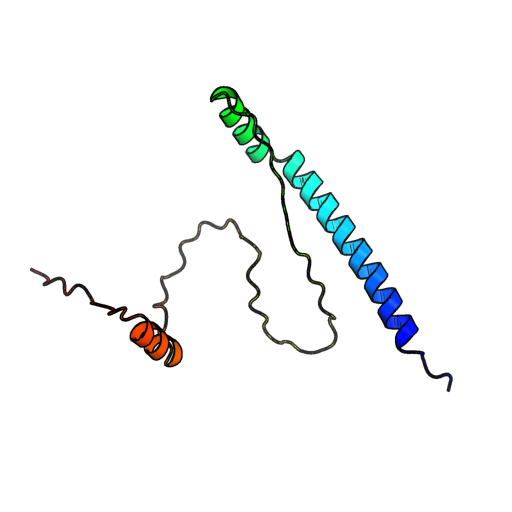A . GLU A 1 68 ? 10.750 -10.832 -25.110 1.00 41.34 68 GLU A CA 1
ATOM 498 C C . GLU A 1 68 ? 9.396 -10.559 -24.458 1.00 41.34 68 GLU A C 1
ATOM 500 O O . GLU A 1 68 ? 9.289 -10.082 -23.330 1.00 41.34 68 GLU A O 1
ATOM 505 N N . VAL A 1 69 ? 8.348 -10.783 -25.245 1.00 47.22 69 VAL A N 1
ATOM 506 C CA . VAL A 1 69 ? 6.974 -10.885 -24.771 1.00 47.22 69 VAL A CA 1
ATOM 507 C C . VAL A 1 69 ? 6.894 -12.241 -24.080 1.00 47.22 69 VAL A C 1
ATOM 509 O O . VAL A 1 69 ? 6.464 -13.215 -24.683 1.00 47.22 69 VAL A O 1
ATOM 512 N N . GLU A 1 70 ? 7.397 -12.325 -22.854 1.00 43.44 70 GLU A N 1
ATOM 513 C CA . GLU A 1 70 ? 7.008 -13.398 -21.950 1.00 43.44 70 GLU A CA 1
ATOM 514 C C . GLU A 1 70 ? 5.944 -12.823 -21.025 1.00 43.44 70 GLU A C 1
ATOM 516 O O . GLU A 1 70 ? 6.172 -11.879 -20.266 1.00 43.44 70 GLU A O 1
ATOM 521 N N . GLU A 1 71 ? 4.738 -13.350 -21.198 1.00 46.69 71 GLU A N 1
ATOM 522 C CA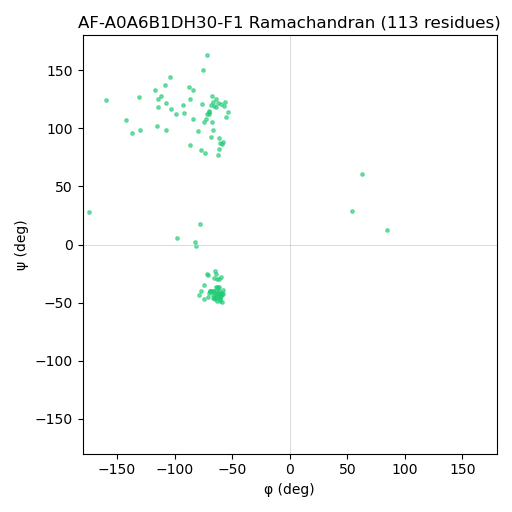 . GLU A 1 71 ? 3.559 -13.097 -20.389 1.00 46.69 71 GLU A CA 1
ATOM 523 C C . GLU A 1 71 ? 3.870 -13.466 -18.933 1.00 46.69 71 GLU A C 1
ATOM 525 O O . GLU A 1 71 ? 3.664 -14.596 -18.499 1.00 46.69 71 GLU A O 1
ATOM 530 N N . HIS A 1 72 ? 4.395 -12.511 -18.166 1.00 41.81 72 HIS A N 1
ATOM 531 C CA . HIS A 1 72 ? 4.342 -12.587 -16.715 1.00 41.81 72 HIS A CA 1
ATOM 532 C C . HIS A 1 72 ? 2.945 -12.135 -16.292 1.00 41.81 72 HIS A C 1
ATOM 534 O O . HIS A 1 72 ? 2.645 -10.942 -16.210 1.00 41.81 72 HIS A O 1
ATOM 540 N N . ASP A 1 73 ? 2.088 -13.126 -16.064 1.00 47.44 73 ASP A N 1
ATOM 541 C CA . ASP A 1 73 ? 0.949 -13.033 -15.158 1.00 47.44 73 ASP A CA 1
ATOM 542 C C . ASP A 1 73 ? 1.482 -12.781 -13.740 1.00 47.44 73 ASP A C 1
ATOM 544 O O . ASP A 1 73 ? 1.608 -13.697 -12.933 1.00 47.44 73 ASP A O 1
ATOM 548 N N . ASP A 1 74 ? 1.883 -11.540 -13.457 1.00 40.78 74 ASP A N 1
ATOM 549 C CA . ASP A 1 74 ? 2.117 -11.088 -12.089 1.00 40.78 74 ASP A CA 1
ATOM 550 C C . ASP A 1 74 ? 0.978 -10.147 -11.695 1.00 40.78 74 ASP A C 1
ATOM 552 O O . ASP A 1 74 ? 0.879 -8.982 -12.099 1.00 40.78 74 ASP A O 1
ATOM 556 N N . GLY A 1 75 ? 0.025 -10.743 -10.982 1.00 48.56 75 GLY A N 1
ATOM 557 C CA . GLY A 1 75 ? -1.177 -10.102 -10.494 1.00 48.56 75 GLY A CA 1
ATOM 558 C C . GLY A 1 75 ? -0.856 -8.978 -9.517 1.00 48.56 75 GLY A C 1
ATOM 559 O O . GLY A 1 75 ? -0.286 -9.194 -8.453 1.00 48.56 75 GLY A O 1
ATOM 560 N N . GLY A 1 76 ? -1.302 -7.766 -9.843 1.00 42.81 76 GLY A N 1
ATOM 561 C CA . GLY A 1 76 ? -1.055 -6.627 -8.964 1.00 42.81 76 GLY A CA 1
ATOM 562 C C . GLY A 1 76 ? -1.714 -5.317 -9.365 1.00 42.81 76 GLY A C 1
ATOM 563 O O . GLY A 1 76 ? -1.194 -4.256 -9.044 1.00 42.81 76 GLY A O 1
ATOM 564 N N . ALA A 1 77 ? -2.852 -5.340 -10.057 1.00 39.00 77 ALA A N 1
ATOM 565 C CA . ALA A 1 77 ? -3.667 -4.142 -10.233 1.00 39.00 77 ALA A CA 1
ATOM 566 C C . ALA A 1 77 ? -5.134 -4.505 -10.027 1.00 39.00 77 ALA A C 1
ATOM 568 O O . ALA A 1 77 ? -5.812 -4.970 -10.942 1.00 39.00 77 ALA A O 1
ATOM 569 N N . ALA A 1 78 ? -5.622 -4.289 -8.804 1.00 44.91 78 ALA A N 1
ATOM 570 C CA . ALA A 1 78 ? -7.044 -4.292 -8.503 1.00 44.91 78 ALA A CA 1
ATOM 571 C C . ALA A 1 78 ? -7.728 -3.183 -9.320 1.00 44.91 78 ALA A C 1
ATOM 573 O O . ALA A 1 78 ? -7.877 -2.044 -8.875 1.00 44.91 78 ALA A O 1
ATOM 574 N N . GLN A 1 79 ? -8.134 -3.519 -10.543 1.00 41.44 79 GLN A N 1
ATOM 575 C CA . GLN A 1 79 ? -9.138 -2.769 -11.271 1.00 41.44 79 GLN A CA 1
ATOM 576 C C . GLN A 1 79 ? -10.458 -2.958 -10.530 1.00 41.44 79 GLN A C 1
ATOM 578 O O . GLN A 1 79 ? -11.086 -4.014 -10.572 1.00 41.44 79 GLN A O 1
ATOM 583 N N . LEU A 1 80 ? -10.863 -1.904 -9.824 1.00 50.06 80 LEU A N 1
ATOM 584 C CA . LEU A 1 80 ? -12.240 -1.670 -9.412 1.00 50.06 80 LEU A CA 1
ATOM 585 C C . LEU A 1 80 ? -13.104 -1.545 -10.674 1.00 50.06 80 LEU A C 1
ATOM 587 O O . LEU A 1 80 ? -13.395 -0.449 -11.143 1.00 50.06 80 LEU A O 1
ATOM 591 N N . ALA A 1 81 ? -13.492 -2.685 -11.231 1.00 41.38 81 ALA A N 1
ATOM 592 C CA . ALA A 1 81 ? -14.518 -2.800 -12.250 1.00 41.38 81 ALA A CA 1
ATOM 593 C C . ALA A 1 81 ? -15.495 -3.885 -11.793 1.00 41.38 81 ALA A C 1
ATOM 595 O O . ALA A 1 81 ? -15.247 -5.080 -11.941 1.00 41.38 81 ALA A O 1
ATOM 596 N N . VAL A 1 82 ? -16.611 -3.456 -11.198 1.00 52.34 82 VAL A N 1
ATOM 597 C CA . VAL A 1 82 ? -17.792 -4.309 -11.039 1.00 52.34 82 VAL A CA 1
ATOM 598 C C . VAL A 1 82 ? -18.355 -4.537 -12.437 1.00 52.34 82 VAL A C 1
ATOM 600 O O . VAL A 1 82 ? -19.138 -3.747 -12.954 1.00 52.34 82 VAL A O 1
ATOM 603 N N . THR A 1 83 ? -17.911 -5.622 -13.046 1.00 47.44 83 THR A N 1
ATOM 604 C CA . THR A 1 83 ? -18.547 -6.256 -14.195 1.00 47.44 83 THR A CA 1
ATOM 605 C C . THR A 1 83 ? -18.371 -7.735 -13.939 1.00 47.44 83 THR A C 1
ATOM 607 O O . THR A 1 83 ? -17.242 -8.213 -13.982 1.00 47.44 83 THR A O 1
ATOM 610 N N . GLU A 1 84 ? -19.449 -8.430 -13.572 1.00 56.31 84 GLU A N 1
ATOM 611 C CA . GLU A 1 84 ? -19.437 -9.886 -13.415 1.00 56.31 84 GLU A CA 1
ATOM 612 C C . GLU A 1 84 ? -18.901 -10.510 -14.716 1.00 56.31 84 GLU A C 1
ATOM 614 O O . GLU A 1 84 ? -19.537 -10.360 -15.765 1.00 56.31 84 GLU A O 1
ATOM 619 N N . PRO A 1 85 ? -17.722 -11.158 -14.700 1.00 52.78 85 PRO A N 1
ATOM 620 C CA . PRO A 1 85 ? -17.256 -11.896 -15.857 1.00 52.78 85 PRO A CA 1
ATOM 621 C C . PRO A 1 85 ? -18.047 -13.210 -15.963 1.00 52.78 85 PRO A C 1
ATOM 623 O O . PRO A 1 85 ? -18.457 -13.767 -14.939 1.00 52.78 85 PRO A O 1
ATOM 626 N N . PRO A 1 86 ? -18.263 -13.746 -17.179 1.00 52.97 86 PRO A N 1
ATOM 627 C CA . PRO A 1 86 ? -18.801 -15.089 -17.337 1.00 52.97 86 PRO A CA 1
ATOM 628 C C . PRO A 1 86 ? -17.886 -16.055 -16.581 1.00 52.97 86 PRO A C 1
ATOM 630 O O . PRO A 1 86 ? -16.682 -16.094 -16.843 1.00 52.97 86 PRO A O 1
ATOM 633 N N . VAL A 1 87 ? -18.456 -16.796 -15.625 1.00 60.72 87 VAL A N 1
ATOM 634 C CA . VAL A 1 87 ? -17.783 -17.872 -14.887 1.00 60.72 87 VAL A CA 1
ATOM 635 C C . VAL A 1 87 ? -17.297 -18.916 -15.885 1.00 60.72 87 VAL A C 1
ATOM 637 O O . VAL A 1 87 ? -17.991 -19.869 -16.228 1.00 60.72 87 VAL A O 1
ATOM 640 N N . SER A 1 88 ? -16.101 -18.691 -16.414 1.00 57.12 88 SER A N 1
ATOM 641 C CA . SER A 1 88 ? -15.407 -19.677 -17.219 1.00 57.12 88 SER A CA 1
ATOM 642 C C . SER A 1 88 ? -15.075 -20.817 -16.262 1.00 57.12 88 SER A C 1
ATOM 644 O O . SER A 1 88 ? -14.490 -20.549 -15.207 1.00 57.12 88 SER A O 1
ATOM 646 N N . PRO A 1 89 ? -15.512 -22.054 -16.545 1.00 66.25 89 PRO A N 1
ATOM 647 C CA . PRO A 1 89 ? -15.244 -23.171 -15.658 1.00 66.25 89 PRO A CA 1
ATOM 648 C C . PRO A 1 89 ? -13.729 -23.279 -15.498 1.00 66.25 89 PRO A C 1
ATOM 650 O O . PRO A 1 89 ? -13.012 -23.423 -16.484 1.00 66.25 89 PRO A O 1
ATOM 653 N N . LEU A 1 90 ? -13.252 -23.138 -14.260 1.00 74.44 90 LEU A N 1
ATOM 654 C CA . LEU A 1 90 ? -11.840 -23.282 -13.925 1.00 74.44 90 LEU A CA 1
ATOM 655 C C . LEU A 1 90 ? -11.378 -24.659 -14.422 1.00 74.44 90 LEU A C 1
ATOM 657 O O . LEU A 1 90 ? -11.814 -25.694 -13.910 1.00 74.44 90 LEU A O 1
ATOM 661 N N . GLU A 1 91 ? -10.543 -24.679 -15.459 1.00 77.62 91 GLU A N 1
ATOM 662 C CA . GLU A 1 91 ? -10.043 -25.919 -16.041 1.00 77.62 91 GLU A CA 1
ATOM 663 C C . GLU A 1 91 ? -9.026 -26.554 -15.090 1.00 77.62 91 GLU A C 1
ATOM 665 O O . GLU A 1 91 ? -7.908 -26.075 -14.925 1.00 77.62 91 GLU A O 1
ATOM 670 N N . ILE A 1 92 ? -9.409 -27.660 -14.452 1.00 82.19 92 ILE A N 1
ATOM 671 C CA . ILE A 1 92 ? -8.515 -28.402 -13.558 1.00 82.19 92 ILE A CA 1
ATOM 672 C C . ILE A 1 92 ? -7.419 -29.082 -14.392 1.00 82.19 92 ILE A C 1
ATOM 674 O O . ILE A 1 92 ? -7.675 -30.058 -15.116 1.00 82.19 92 ILE A O 1
ATOM 678 N N . THR A 1 93 ? -6.176 -28.621 -14.240 1.00 84.19 93 THR A N 1
ATOM 679 C CA . THR A 1 93 ? -5.013 -29.176 -14.937 1.00 84.19 93 THR A CA 1
ATOM 680 C C . THR A 1 93 ? -4.631 -30.562 -14.383 1.00 84.19 93 THR A C 1
ATOM 682 O O . THR A 1 93 ? -5.046 -30.973 -13.290 1.00 84.19 93 THR A O 1
ATOM 685 N N . PRO A 1 94 ? -3.820 -31.360 -15.106 1.00 84.75 94 PRO A N 1
ATOM 686 C CA . PRO A 1 94 ? -3.317 -32.637 -14.596 1.00 84.75 94 PRO A CA 1
ATOM 687 C C . PRO A 1 94 ? -2.485 -32.509 -13.309 1.00 84.75 94 PRO A C 1
ATOM 689 O O . PRO A 1 94 ? -2.449 -33.457 -12.517 1.00 84.75 94 PRO A O 1
ATOM 692 N N . ASN A 1 95 ? -1.823 -31.364 -13.105 1.00 89.38 95 ASN A N 1
ATOM 693 C CA . ASN A 1 95 ? -1.046 -31.085 -11.900 1.00 89.38 95 ASN A CA 1
ATOM 694 C C . ASN A 1 95 ? -1.973 -30.859 -10.699 1.00 89.38 95 ASN A C 1
ATOM 696 O O . ASN A 1 95 ? -1.805 -31.501 -9.661 1.00 89.38 95 ASN A O 1
ATOM 700 N N . ASP A 1 96 ? -3.035 -30.076 -10.888 1.00 85.62 96 ASP A N 1
ATOM 701 C CA . ASP A 1 96 ? -4.041 -29.805 -9.855 1.00 85.62 96 ASP A CA 1
ATOM 702 C C . ASP A 1 96 ? -4.691 -31.103 -9.374 1.00 85.62 96 ASP A C 1
ATOM 704 O O . ASP A 1 96 ? -4.802 -31.353 -8.176 1.00 85.62 96 ASP A O 1
ATOM 708 N N . ARG A 1 97 ? -5.003 -32.028 -10.294 1.00 87.31 97 ARG A N 1
ATOM 709 C CA . ARG A 1 97 ? -5.524 -33.362 -9.937 1.00 87.31 97 ARG A CA 1
ATOM 710 C C . ARG A 1 97 ? -4.564 -34.193 -9.082 1.00 87.31 97 ARG A C 1
ATOM 712 O O . ARG A 1 97 ? -5.010 -35.086 -8.357 1.00 87.31 97 ARG A O 1
ATOM 719 N N . ARG A 1 98 ? -3.248 -34.005 -9.211 1.00 85.44 98 ARG A N 1
ATOM 720 C CA . ARG A 1 98 ? -2.259 -34.683 -8.352 1.00 85.44 98 ARG A CA 1
ATOM 721 C C . ARG A 1 98 ? -2.176 -33.999 -6.993 1.00 85.44 98 ARG A C 1
ATOM 723 O O . ARG A 1 98 ? -2.185 -34.694 -5.981 1.00 85.44 98 ARG A O 1
ATOM 730 N N . PHE A 1 99 ? -2.158 -32.672 -6.981 1.00 87.31 99 PHE A N 1
ATOM 731 C CA . PHE A 1 99 ? -2.097 -31.861 -5.771 1.00 87.31 99 PHE A CA 1
ATOM 732 C C . PHE A 1 99 ? -3.331 -32.049 -4.875 1.00 87.31 99 PHE A C 1
ATOM 734 O O . PHE A 1 99 ? -3.200 -32.381 -3.699 1.00 87.31 99 PHE A O 1
ATOM 741 N N . LEU A 1 100 ? -4.535 -31.978 -5.447 1.00 89.75 100 LEU A N 1
ATOM 742 C CA . LEU A 1 100 ? -5.795 -32.208 -4.731 1.00 89.75 100 LEU A CA 1
ATOM 743 C C . LEU A 1 100 ? -5.877 -33.630 -4.154 1.00 89.75 100 LEU A C 1
ATOM 745 O O . LEU A 1 100 ? -6.322 -33.816 -3.021 1.00 89.75 100 LEU A O 1
ATOM 749 N N . ARG A 1 101 ? -5.353 -34.634 -4.876 1.00 82.31 101 ARG A N 1
ATOM 750 C CA . ARG A 1 101 ? -5.227 -36.009 -4.360 1.00 82.31 101 ARG A CA 1
ATOM 751 C C . ARG A 1 101 ? -4.247 -36.115 -3.194 1.00 82.31 101 ARG A C 1
ATOM 753 O O . ARG A 1 101 ? -4.542 -36.834 -2.241 1.00 82.31 101 ARG A O 1
ATOM 760 N N . ALA A 1 102 ? -3.115 -35.413 -3.245 1.00 84.69 102 ALA A N 1
ATOM 761 C CA . ALA A 1 102 ? -2.152 -35.378 -2.143 1.00 84.69 102 ALA A CA 1
ATOM 762 C C . ALA A 1 102 ? -2.760 -34.749 -0.880 1.00 84.69 102 ALA A C 1
ATOM 764 O O . ALA A 1 102 ? -2.526 -35.231 0.226 1.00 84.69 102 ALA A O 1
ATOM 765 N N . LEU A 1 103 ? -3.606 -33.732 -1.057 1.00 85.12 103 LEU A N 1
ATOM 766 C CA . LEU A 1 103 ? -4.334 -33.068 0.023 1.00 85.12 103 LEU A CA 1
ATOM 767 C C . LEU A 1 103 ? -5.603 -33.807 0.480 1.00 85.12 103 LEU A C 1
ATOM 769 O O . LEU A 1 103 ? -6.263 -33.343 1.405 1.00 85.12 103 LEU A O 1
ATOM 773 N N . ARG A 1 104 ? -5.952 -34.951 -0.131 1.00 81.94 104 ARG A N 1
ATOM 774 C CA . ARG A 1 104 ? -7.212 -35.684 0.119 1.00 81.94 104 ARG A CA 1
ATOM 775 C C . ARG A 1 104 ? -8.473 -34.825 -0.056 1.00 81.94 104 ARG A C 1
ATOM 777 O O . ARG A 1 104 ? -9.500 -35.099 0.557 1.00 81.94 104 ARG A O 1
ATOM 784 N N . ILE A 1 105 ? -8.407 -33.813 -0.915 1.00 83.88 105 ILE A N 1
ATOM 785 C CA . ILE A 1 105 ? -9.557 -32.987 -1.272 1.00 83.88 105 ILE A CA 1
ATOM 786 C C . ILE A 1 105 ? -10.301 -33.722 -2.388 1.00 83.88 105 ILE A C 1
ATOM 788 O O . ILE A 1 105 ? -9.805 -33.830 -3.511 1.00 83.88 105 ILE A O 1
ATOM 792 N N . ALA A 1 106 ? -11.469 -34.276 -2.070 1.00 73.69 106 ALA A N 1
ATOM 793 C CA . ALA A 1 106 ? -12.390 -34.796 -3.072 1.00 73.69 106 ALA A CA 1
ATOM 794 C C . ALA A 1 106 ? -13.282 -33.647 -3.558 1.00 73.69 106 ALA A C 1
ATOM 796 O O . ALA A 1 106 ? -13.921 -32.978 -2.749 1.00 73.69 106 ALA A O 1
ATOM 797 N N . ALA A 1 107 ? -13.326 -33.417 -4.871 1.00 58.72 107 ALA A N 1
ATOM 798 C CA . ALA A 1 107 ? -14.371 -32.605 -5.485 1.00 58.72 107 ALA A CA 1
ATOM 799 C C . ALA A 1 107 ? -15.638 -33.469 -5.558 1.00 58.72 107 ALA A C 1
ATOM 801 O O . ALA A 1 107 ? -15.889 -34.139 -6.556 1.00 58.72 107 ALA A O 1
ATOM 802 N N . GLU A 1 108 ? -16.364 -33.564 -4.449 1.00 51.22 108 GLU A N 1
ATOM 803 C CA . GLU A 1 108 ? -17.695 -34.161 -4.440 1.00 51.22 108 GLU A CA 1
ATOM 804 C C . GLU A 1 108 ? -18.648 -33.144 -5.086 1.00 51.22 108 GLU A C 1
ATOM 806 O O . G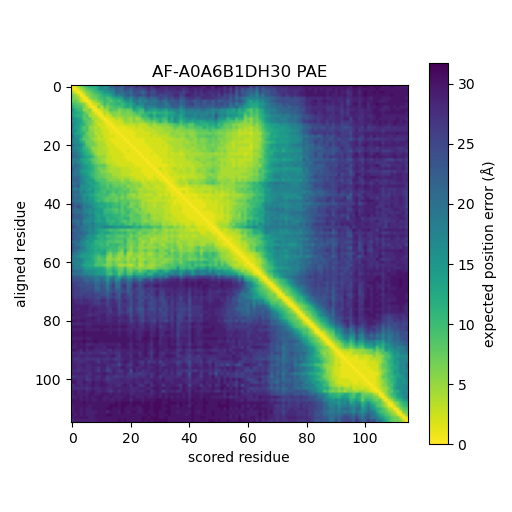LU A 1 108 ? -18.932 -32.094 -4.516 1.00 51.22 108 GLU A O 1
ATOM 811 N N . GLU A 1 109 ? -19.064 -33.410 -6.327 1.00 54.09 109 GLU A N 1
ATOM 812 C CA . GLU A 1 109 ? -20.157 -32.690 -6.986 1.00 54.09 109 GLU A CA 1
ATOM 813 C C . GLU A 1 109 ? -21.439 -32.980 -6.186 1.00 54.09 109 GLU A C 1
ATOM 815 O O . GLU A 1 109 ? -21.823 -34.153 -6.088 1.00 54.09 109 GLU A O 1
ATOM 820 N N . PRO A 1 110 ? -22.121 -31.983 -5.592 1.00 40.75 110 PRO A N 1
ATOM 821 C CA . PRO A 1 110 ? -23.436 -32.220 -5.025 1.00 40.75 110 PRO A CA 1
ATOM 822 C C . PRO A 1 110 ? -24.389 -32.530 -6.181 1.00 40.75 110 PRO A C 1
ATOM 824 O O . PRO A 1 110 ? -24.883 -31.636 -6.867 1.00 40.75 110 PRO A O 1
ATOM 827 N N . ALA A 1 111 ? -24.640 -33.819 -6.407 1.00 45.25 111 ALA A N 1
ATOM 828 C CA . ALA A 1 111 ? -25.713 -34.292 -7.261 1.00 45.25 111 ALA A CA 1
ATOM 829 C C . ALA A 1 111 ? -27.041 -33.807 -6.666 1.00 45.25 111 ALA A C 1
ATOM 831 O O . ALA A 1 111 ? -27.619 -34.456 -5.798 1.00 45.25 111 ALA A O 1
ATOM 832 N N . HIS A 1 112 ? -27.506 -32.640 -7.105 1.00 45.69 112 HIS A N 1
ATOM 833 C CA . HIS A 1 112 ? -28.879 -32.215 -6.892 1.00 45.69 112 HIS A CA 1
ATOM 834 C C . HIS A 1 112 ? -29.772 -33.075 -7.799 1.00 45.69 112 HIS A C 1
ATOM 836 O O . HIS A 1 112 ? -29.687 -32.936 -9.022 1.00 45.69 112 HIS A O 1
ATOM 842 N N . PRO A 1 113 ? -30.622 -33.971 -7.261 1.00 51.66 113 PRO A N 1
ATOM 843 C CA . PRO A 1 113 ? -31.695 -34.538 -8.057 1.00 51.66 113 PRO A CA 1
ATOM 844 C C . PRO A 1 113 ? -32.659 -33.394 -8.390 1.00 51.66 113 PRO A C 1
ATOM 846 O O . PRO A 1 113 ? -33.183 -32.735 -7.493 1.00 51.66 113 PRO A O 1
ATOM 849 N N . ALA A 1 114 ? -32.834 -33.118 -9.680 1.00 49.66 114 ALA A N 1
ATOM 850 C CA . ALA A 1 114 ? -33.930 -32.292 -10.155 1.00 49.66 114 ALA A CA 1
ATOM 851 C C . ALA A 1 114 ? -35.225 -33.095 -9.971 1.00 49.66 114 ALA A C 1
ATOM 853 O O . ALA A 1 114 ? -35.373 -34.166 -10.564 1.00 49.66 114 ALA A O 1
ATOM 854 N N . GLU A 1 115 ? -36.096 -32.605 -9.093 1.00 44.12 115 GLU A N 1
ATOM 855 C CA . GLU A 1 115 ? -37.499 -33.018 -8.979 1.00 44.12 115 GLU A CA 1
ATOM 856 C C . GLU A 1 115 ? -38.337 -32.344 -10.076 1.00 44.12 115 GLU A C 1
ATOM 858 O O . GLU A 1 115 ? -38.056 -31.159 -10.385 1.00 44.12 115 GLU A O 1
#